Protein AF-A0A5Q6RZE6-F1 (afdb_monomer)

Nearest PDB structures (foldseek):
  6epo-assembly1_S  TM=2.956E-01  e=2.375E+00  Homo sapiens
  4urx-assembly1_S  TM=3.084E-01  e=4.090E+00  Homo sapiens
  8x61-assembly1_D  TM=1.996E-01  e=9.473E+00  Escherichia coli K-12

Sequence (146 aa):
MGVWAMGVFGNDDAADLAFEVDDAETAREVRSVLAQAIDTVLNDPTKADRGDVLVAVAAAALVALSLGTDLELAEMDVYGPQDWEPALLDADPHLVSSAREVVRLVCLPHAQQRWKRKKALWRSAAEHAEYL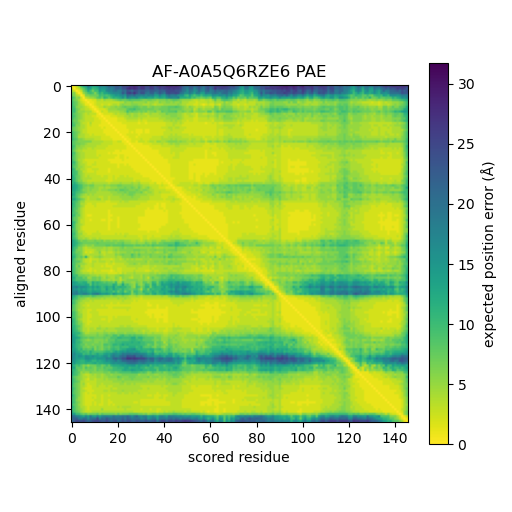REVSAVRDALAEPQ

Secondary structure (DSSP, 8-state):
-----SSTTSSHHHHHHHHHHHT--SHHHHHHHHHHHHHHHHH-TTT--HHHHHHHHHHHHHHHHHTT-----TTHHHHS-TT--GGGGTT-HHHHHHHHHHHHHHTSHHHHHHHHTT---SSSHHHHHHHHHHHHHHHHHTSPP-

Mean predicted aligned error: 5.67 Å

Organism: NCBI:txid2585211

Structure (mmCIF, N/CA/C/O backbone):
data_AF-A0A5Q6RZE6-F1
#
_entry.id   AF-A0A5Q6RZE6-F1
#
loop_
_atom_site.group_PDB
_atom_site.id
_atom_site.type_symbol
_atom_site.label_atom_id
_atom_site.label_alt_id
_atom_site.label_comp_id
_atom_site.label_asym_id
_atom_site.label_entity_id
_atom_site.label_seq_id
_atom_site.pdbx_PDB_ins_code
_atom_site.Cartn_x
_atom_site.Cartn_y
_atom_site.Cartn_z
_atom_site.occupancy
_atom_site.B_iso_or_equiv
_atom_site.auth_seq_id
_atom_site.auth_comp_id
_atom_site.auth_asym_id
_atom_site.auth_atom_id
_atom_site.pdbx_PDB_model_num
ATOM 1 N N . MET A 1 1 ? 16.991 -19.996 -4.401 1.00 41.94 1 MET A N 1
ATOM 2 C CA . MET A 1 1 ? 16.254 -18.731 -4.214 1.00 41.94 1 MET A CA 1
ATOM 3 C C . MET A 1 1 ? 15.149 -18.718 -5.251 1.00 41.94 1 MET A C 1
ATOM 5 O O . MET A 1 1 ? 15.465 -18.788 -6.434 1.00 41.94 1 MET A O 1
ATOM 9 N N . GLY A 1 2 ? 13.905 -18.875 -4.789 1.00 42.56 2 GLY A N 1
ATOM 10 C CA . GLY A 1 2 ? 12.734 -19.188 -5.612 1.00 42.56 2 GLY A CA 1
ATOM 11 C C . GLY A 1 2 ? 12.381 -18.080 -6.597 1.00 42.56 2 GLY A C 1
ATOM 12 O O . GLY A 1 2 ? 12.867 -16.960 -6.493 1.00 42.56 2 GLY A O 1
ATOM 13 N N . VAL A 1 3 ? 11.581 -18.428 -7.599 1.00 45.84 3 VAL A N 1
ATOM 14 C CA . VAL A 1 3 ? 10.999 -17.475 -8.545 1.00 45.84 3 VAL A CA 1
ATOM 15 C C . VAL A 1 3 ? 9.949 -16.693 -7.774 1.00 45.84 3 VAL A C 1
ATOM 17 O O . VAL A 1 3 ? 8.979 -17.287 -7.322 1.00 45.84 3 VAL A O 1
ATOM 20 N N . TRP A 1 4 ? 10.202 -15.412 -7.550 1.00 58.84 4 TRP A N 1
ATOM 21 C CA . TRP A 1 4 ? 9.237 -14.548 -6.893 1.00 58.84 4 TRP A CA 1
ATOM 22 C C . TRP A 1 4 ? 8.299 -13.966 -7.925 1.00 58.84 4 TRP A C 1
ATOM 24 O O . TRP A 1 4 ? 8.638 -13.879 -9.111 1.00 58.84 4 TRP A O 1
ATOM 34 N N . ALA A 1 5 ? 7.107 -13.676 -7.452 1.00 61.03 5 ALA A N 1
ATOM 35 C CA . ALA A 1 5 ? 5.973 -13.347 -8.270 1.00 61.03 5 ALA A CA 1
ATOM 36 C C . ALA A 1 5 ? 5.922 -11.810 -8.479 1.00 61.03 5 ALA A C 1
ATOM 38 O O . ALA A 1 5 ? 6.814 -11.094 -8.022 1.00 61.03 5 ALA A O 1
ATOM 39 N N . MET A 1 6 ? 5.043 -11.296 -9.335 1.00 73.88 6 MET A N 1
ATOM 40 C CA . MET A 1 6 ? 5.248 -9.985 -9.984 1.00 73.88 6 MET A CA 1
ATOM 41 C C . MET A 1 6 ? 4.314 -8.876 -9.495 1.00 73.88 6 MET A C 1
ATOM 43 O O . MET A 1 6 ? 4.447 -7.729 -9.943 1.00 73.88 6 MET A O 1
ATOM 47 N N . GLY A 1 7 ? 3.392 -9.219 -8.603 1.00 76.38 7 GLY A N 1
ATOM 48 C CA . GLY A 1 7 ? 2.415 -8.324 -8.015 1.00 76.38 7 GLY A CA 1
ATOM 49 C C . GLY A 1 7 ? 2.974 -7.480 -6.877 1.00 76.38 7 GLY A C 1
ATOM 50 O O . GLY A 1 7 ? 4.143 -7.570 -6.485 1.00 76.38 7 GLY A O 1
ATOM 51 N N . VAL A 1 8 ? 2.108 -6.637 -6.329 1.00 82.81 8 VAL A N 1
ATOM 52 C CA . VAL A 1 8 ? 2.389 -5.754 -5.191 1.00 82.81 8 VAL A CA 1
ATOM 53 C C . VAL A 1 8 ? 2.956 -6.530 -3.992 1.00 82.81 8 VAL A C 1
ATOM 55 O O . VAL A 1 8 ? 3.865 -6.026 -3.334 1.00 82.81 8 VAL A O 1
ATOM 58 N N . PHE A 1 9 ? 2.500 -7.769 -3.775 1.00 84.25 9 PHE A N 1
ATOM 59 C CA . PHE A 1 9 ? 2.971 -8.670 -2.713 1.00 84.25 9 PHE A CA 1
ATOM 60 C C . PHE A 1 9 ? 3.994 -9.711 -3.178 1.00 84.25 9 PHE A C 1
ATOM 62 O O . PHE A 1 9 ? 4.569 -10.424 -2.364 1.00 84.25 9 PHE A O 1
ATOM 69 N N . GLY A 1 10 ? 4.298 -9.777 -4.472 1.00 79.19 10 GLY A N 1
ATOM 70 C CA . GLY A 1 10 ? 5.212 -10.764 -5.047 1.00 79.19 10 GLY A CA 1
ATOM 71 C C . GLY A 1 10 ? 6.692 -10.584 -4.700 1.00 79.19 10 GLY A C 1
ATOM 72 O O . GLY A 1 10 ? 7.542 -11.199 -5.337 1.00 79.19 10 GLY A O 1
ATOM 73 N N . ASN A 1 11 ? 7.050 -9.731 -3.736 1.00 78.81 11 ASN A N 1
ATOM 74 C CA . ASN A 1 11 ? 8.437 -9.389 -3.419 1.00 78.81 11 ASN A CA 1
ATOM 75 C C . ASN A 1 11 ? 8.745 -9.490 -1.915 1.00 78.81 11 ASN A C 1
ATOM 77 O O . ASN A 1 11 ? 7.879 -9.163 -1.117 1.00 78.81 11 ASN A O 1
ATOM 81 N N . ASP A 1 12 ? 9.972 -9.891 -1.539 1.00 78.69 12 ASP A N 1
ATOM 82 C CA . ASP A 1 12 ? 10.380 -10.048 -0.122 1.00 78.69 12 ASP A CA 1
ATOM 83 C C . ASP A 1 12 ? 10.116 -8.792 0.701 1.00 78.69 12 ASP A C 1
ATOM 85 O O . ASP A 1 12 ? 9.633 -8.907 1.817 1.00 78.69 12 ASP A O 1
ATOM 89 N N . ASP A 1 13 ? 10.392 -7.605 0.148 1.00 82.94 13 ASP A N 1
ATOM 90 C CA . ASP A 1 13 ? 10.200 -6.357 0.885 1.00 82.94 13 ASP A CA 1
ATOM 91 C C . ASP A 1 13 ? 8.702 -6.210 1.284 1.00 82.94 13 ASP A C 1
ATOM 93 O O . ASP A 1 13 ? 8.381 -5.860 2.416 1.00 82.94 13 ASP A O 1
ATOM 97 N N . ALA A 1 14 ? 7.761 -6.565 0.398 1.00 82.50 14 ALA A N 1
ATOM 98 C CA . ALA A 1 14 ? 6.325 -6.592 0.701 1.00 82.50 14 ALA A CA 1
ATOM 99 C C . ALA A 1 14 ? 5.883 -7.793 1.562 1.00 82.50 14 ALA A C 1
ATOM 101 O O . ALA A 1 14 ? 4.896 -7.676 2.288 1.00 82.50 14 ALA A O 1
ATOM 102 N N . ALA A 1 15 ? 6.591 -8.923 1.506 1.00 83.00 15 ALA A N 1
ATOM 103 C CA . ALA A 1 15 ? 6.331 -10.060 2.385 1.00 83.00 15 ALA A CA 1
ATOM 104 C C . ALA A 1 15 ? 6.708 -9.738 3.840 1.00 83.00 15 ALA A C 1
ATOM 106 O O . ALA A 1 15 ? 5.968 -10.102 4.749 1.00 83.00 15 ALA A O 1
ATOM 107 N N . ASP A 1 16 ? 7.797 -8.996 4.068 1.00 86.94 16 ASP A N 1
ATOM 108 C CA . ASP A 1 16 ? 8.167 -8.504 5.402 1.00 86.94 16 ASP A CA 1
ATOM 109 C C . ASP A 1 16 ? 7.046 -7.630 5.993 1.00 86.94 16 ASP A C 1
ATOM 111 O O . ASP A 1 16 ? 6.663 -7.806 7.148 1.00 86.94 16 ASP A O 1
ATOM 115 N N . LEU A 1 17 ? 6.435 -6.763 5.174 1.00 90.69 17 LEU A N 1
ATOM 116 C CA . LEU A 1 17 ? 5.256 -5.993 5.581 1.00 90.69 17 LEU A CA 1
ATOM 117 C C . LEU A 1 17 ? 4.068 -6.900 5.937 1.00 90.69 17 LEU A C 1
ATOM 119 O O . LEU A 1 17 ? 3.376 -6.631 6.915 1.00 90.69 17 LEU A O 1
ATOM 123 N N . ALA A 1 18 ? 3.807 -7.946 5.148 1.00 89.62 18 ALA A N 1
ATOM 124 C CA . ALA A 1 18 ? 2.725 -8.890 5.427 1.00 89.62 18 ALA A CA 1
ATOM 125 C C . ALA A 1 18 ? 2.906 -9.567 6.793 1.00 89.62 18 ALA A C 1
ATOM 127 O O . ALA A 1 18 ? 1.956 -9.611 7.571 1.00 89.62 18 ALA A O 1
ATOM 128 N N . PHE A 1 19 ? 4.130 -9.994 7.121 1.00 89.69 19 PHE A N 1
ATOM 129 C CA . PHE A 1 19 ? 4.449 -10.540 8.442 1.00 89.69 19 PHE A CA 1
ATOM 130 C C . PHE A 1 19 ? 4.246 -9.517 9.564 1.00 89.69 19 PHE A C 1
ATOM 132 O O . PHE A 1 19 ? 3.657 -9.856 10.583 1.00 89.69 19 PHE A O 1
ATOM 139 N N . GLU A 1 20 ? 4.677 -8.263 9.388 1.00 92.69 20 GLU A N 1
ATOM 140 C CA . GLU A 1 20 ? 4.454 -7.212 10.396 1.00 92.69 20 GLU A CA 1
ATOM 141 C C . GLU A 1 20 ? 2.965 -6.905 10.618 1.00 92.69 20 GLU A C 1
ATOM 143 O O . GLU A 1 20 ? 2.561 -6.560 11.730 1.00 92.69 20 GLU A O 1
ATOM 148 N N . VAL A 1 21 ? 2.146 -7.016 9.568 1.00 91.00 21 VAL A N 1
ATOM 149 C CA . VAL A 1 21 ? 0.690 -6.845 9.655 1.00 91.00 21 VAL A CA 1
ATOM 150 C C . VAL A 1 21 ? 0.032 -8.033 10.357 1.00 91.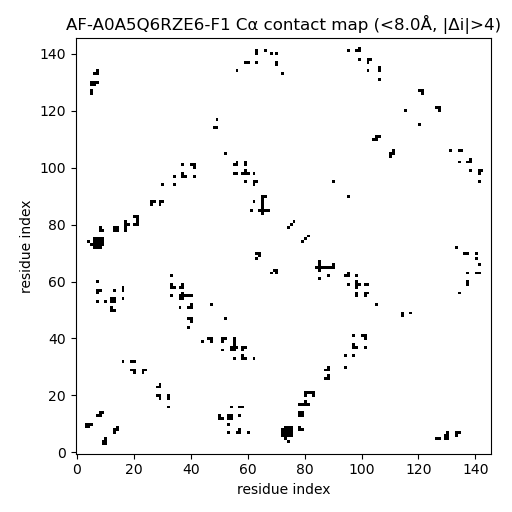00 21 VAL A C 1
ATOM 152 O O . VAL A 1 21 ? -0.833 -7.802 11.197 1.00 91.00 21 VAL A O 1
ATOM 155 N N . ASP A 1 22 ? 0.442 -9.266 10.057 1.00 91.31 22 ASP A N 1
ATOM 156 C CA . ASP A 1 22 ? -0.088 -10.473 10.709 1.00 91.31 22 ASP A CA 1
ATOM 157 C C . ASP A 1 22 ? 0.337 -10.570 12.192 1.00 91.31 22 ASP A C 1
ATOM 159 O O . ASP A 1 22 ? -0.440 -11.022 13.032 1.00 91.31 22 ASP A O 1
ATOM 163 N N . ASP A 1 23 ? 1.539 -10.098 12.543 1.00 92.00 23 ASP A N 1
ATOM 164 C CA . ASP A 1 23 ? 2.031 -10.049 13.931 1.00 92.00 23 ASP A CA 1
ATOM 165 C C . ASP A 1 23 ? 1.358 -8.940 14.770 1.00 92.00 23 ASP A C 1
ATOM 167 O O . ASP A 1 23 ? 1.479 -8.920 16.001 1.00 92.00 23 ASP A O 1
ATOM 171 N N . ALA A 1 24 ? 0.661 -7.991 14.137 1.00 90.25 24 ALA A N 1
ATOM 172 C CA . ALA A 1 24 ? -0.013 -6.904 14.835 1.00 90.25 24 ALA A CA 1
ATOM 173 C C . ALA A 1 24 ? -1.311 -7.388 15.504 1.00 90.25 24 ALA A C 1
ATOM 175 O O . ALA A 1 24 ? -2.290 -7.741 14.854 1.00 90.25 24 ALA A O 1
ATOM 176 N N . GLU A 1 25 ? -1.370 -7.312 16.834 1.00 87.50 25 GLU A N 1
ATOM 177 C CA . GLU A 1 25 ? -2.511 -7.820 17.610 1.00 87.50 25 GLU A CA 1
ATOM 178 C C . GLU A 1 25 ? -3.725 -6.877 17.590 1.00 87.50 25 GLU A C 1
ATOM 180 O O . GLU A 1 25 ? -4.837 -7.250 17.979 1.00 87.50 25 GLU A O 1
ATOM 185 N N . THR A 1 26 ? -3.526 -5.617 17.190 1.00 88.69 26 THR A N 1
ATOM 186 C CA . THR A 1 26 ? -4.569 -4.590 17.223 1.00 88.69 26 THR A CA 1
ATOM 187 C C . THR A 1 26 ? -4.656 -3.777 15.935 1.00 88.69 26 THR A C 1
ATOM 189 O O . THR A 1 26 ? -3.658 -3.404 15.325 1.00 88.69 26 THR A O 1
ATOM 192 N N . ALA A 1 27 ? -5.871 -3.328 15.604 1.00 87.38 27 ALA A N 1
ATOM 193 C CA . ALA A 1 27 ? -6.136 -2.362 14.531 1.00 87.38 27 ALA A CA 1
ATOM 194 C C . ALA A 1 27 ? -5.249 -1.098 14.584 1.00 87.38 27 ALA A C 1
ATOM 196 O O . ALA A 1 27 ? -4.956 -0.463 13.572 1.00 87.38 27 ALA A O 1
ATOM 197 N N . ARG A 1 28 ? -4.844 -0.675 15.787 1.00 89.25 28 ARG A N 1
ATOM 198 C CA . ARG A 1 28 ? -3.945 0.471 15.975 1.00 89.25 28 ARG A CA 1
ATOM 199 C C . ARG A 1 28 ? -2.511 0.144 15.552 1.00 89.25 28 ARG A C 1
ATOM 201 O O . ARG A 1 28 ? -1.861 1.009 14.977 1.00 89.25 28 ARG A O 1
ATOM 208 N N . GLU A 1 29 ? -2.029 -1.058 15.845 1.00 91.69 29 GLU A N 1
ATOM 209 C CA . GLU A 1 29 ? -0.696 -1.513 15.438 1.00 91.69 29 GLU A CA 1
ATOM 210 C C . GLU A 1 29 ? -0.631 -1.719 13.931 1.00 91.69 29 GLU A C 1
ATOM 212 O O . GLU A 1 29 ? 0.266 -1.156 13.310 1.00 91.69 29 GLU A O 1
ATOM 217 N N . VAL A 1 30 ? -1.648 -2.352 13.332 1.00 91.69 30 VAL A N 1
ATOM 218 C CA . VAL A 1 30 ? -1.776 -2.449 11.869 1.00 91.69 30 VAL A CA 1
ATOM 219 C C . VAL A 1 30 ? -1.704 -1.056 11.235 1.00 91.69 30 VAL A C 1
ATOM 221 O O . VAL A 1 30 ? -0.872 -0.806 10.368 1.00 91.69 30 VAL A O 1
ATOM 224 N N . ARG A 1 31 ? -2.507 -0.092 11.717 1.00 91.56 31 ARG A N 1
ATOM 225 C CA . ARG A 1 31 ? -2.445 1.303 11.237 1.00 91.56 31 ARG A CA 1
ATOM 226 C C . ARG A 1 31 ? -1.052 1.912 11.361 1.00 91.56 31 ARG A C 1
ATOM 228 O O . ARG A 1 31 ? -0.631 2.629 10.460 1.00 91.56 31 ARG A O 1
ATOM 235 N N . SER A 1 32 ? -0.350 1.645 12.460 1.00 93.19 32 SER A N 1
ATOM 236 C CA . SER A 1 32 ? 1.000 2.165 12.684 1.00 93.19 32 SER A CA 1
ATOM 237 C C . SER A 1 32 ? 2.005 1.595 11.683 1.00 93.19 32 SER A C 1
ATOM 239 O O . SER A 1 32 ? 2.805 2.359 11.148 1.00 93.19 32 SER A O 1
ATOM 241 N N . VAL A 1 33 ? 1.944 0.289 11.413 1.00 94.62 33 VAL A N 1
ATOM 242 C CA . VAL A 1 33 ? 2.801 -0.400 10.433 1.00 94.62 33 VAL A CA 1
ATOM 243 C C . VAL A 1 33 ? 2.577 0.186 9.037 1.00 94.62 33 VAL A C 1
ATOM 245 O O . VAL A 1 33 ? 3.519 0.646 8.389 1.00 94.62 33 VAL A O 1
ATOM 248 N N . LEU A 1 34 ? 1.315 0.287 8.606 1.00 95.06 34 LEU A N 1
ATOM 249 C CA . LEU A 1 34 ? 0.971 0.846 7.295 1.00 95.06 34 LEU A CA 1
ATOM 250 C C . LEU A 1 34 ? 1.375 2.320 7.164 1.00 95.06 34 LEU A C 1
ATOM 252 O O . LEU A 1 34 ? 1.927 2.725 6.139 1.00 95.06 34 LEU A O 1
ATOM 256 N N . ALA A 1 35 ? 1.129 3.129 8.199 1.00 94.88 35 ALA A N 1
ATOM 257 C CA . ALA A 1 35 ? 1.519 4.535 8.208 1.00 94.88 35 ALA A CA 1
ATOM 258 C C . ALA A 1 35 ? 3.041 4.690 8.109 1.00 94.88 35 ALA A C 1
ATOM 260 O O . ALA A 1 35 ? 3.517 5.473 7.294 1.00 94.88 35 ALA A O 1
ATOM 261 N N . GLN A 1 36 ? 3.809 3.909 8.873 1.00 95.19 36 GLN A N 1
ATOM 262 C CA . GLN A 1 36 ? 5.270 3.955 8.856 1.00 95.19 36 GLN A CA 1
ATOM 263 C C . GLN A 1 36 ? 5.847 3.572 7.487 1.00 95.19 36 GLN A C 1
ATOM 265 O O . GLN A 1 36 ? 6.751 4.252 6.989 1.00 95.19 36 GLN A O 1
ATOM 270 N N . ALA A 1 37 ? 5.309 2.524 6.860 1.00 94.81 37 ALA A N 1
ATOM 271 C CA . ALA A 1 37 ? 5.670 2.109 5.507 1.00 94.81 37 ALA A CA 1
ATOM 272 C C . ALA A 1 37 ? 5.481 3.251 4.493 1.00 94.81 37 ALA A C 1
ATOM 274 O O . ALA A 1 37 ? 6.396 3.596 3.743 1.00 94.81 37 ALA A O 1
ATOM 275 N N . ILE A 1 38 ? 4.309 3.889 4.514 1.00 95.94 38 ILE A N 1
ATOM 276 C CA . ILE A 1 38 ? 3.970 4.994 3.612 1.00 95.94 38 ILE A CA 1
ATOM 277 C C . ILE A 1 38 ? 4.837 6.233 3.897 1.00 95.94 38 ILE A C 1
ATOM 279 O O . ILE A 1 38 ? 5.427 6.821 2.983 1.00 95.94 38 ILE A O 1
ATOM 283 N N . ASP A 1 39 ? 4.963 6.611 5.167 1.00 95.12 39 ASP A N 1
ATOM 284 C CA . ASP A 1 39 ? 5.690 7.800 5.610 1.00 95.12 39 ASP A CA 1
ATOM 285 C C . ASP A 1 39 ? 7.192 7.711 5.331 1.00 95.12 39 ASP A C 1
ATOM 287 O O . ASP A 1 39 ? 7.832 8.736 5.084 1.00 95.12 39 ASP A O 1
ATOM 291 N N . THR A 1 40 ? 7.765 6.506 5.313 1.00 92.88 40 THR A N 1
ATOM 292 C CA . THR A 1 40 ? 9.173 6.292 4.943 1.00 92.88 40 THR A CA 1
ATOM 293 C C . THR A 1 40 ? 9.474 6.855 3.552 1.00 92.88 40 THR A C 1
ATOM 295 O O . THR A 1 40 ? 10.496 7.517 3.351 1.00 92.88 40 THR A O 1
ATOM 298 N N . VAL A 1 41 ? 8.549 6.688 2.602 1.00 92.25 41 VAL A N 1
A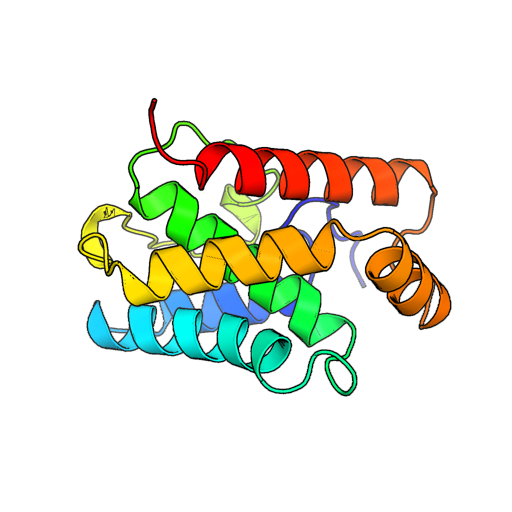TOM 299 C CA . VAL A 1 41 ? 8.696 7.232 1.247 1.00 92.25 41 VAL A CA 1
ATOM 300 C C . VAL A 1 41 ? 8.302 8.704 1.183 1.00 92.25 41 VAL A C 1
ATOM 302 O O . VAL A 1 41 ? 8.981 9.479 0.510 1.00 92.25 41 VAL A O 1
ATOM 305 N N . LEU A 1 42 ? 7.229 9.112 1.866 1.00 93.94 42 LEU A N 1
ATOM 306 C CA . LEU A 1 42 ? 6.724 10.487 1.787 1.00 93.94 42 LEU A CA 1
ATOM 307 C C . LEU A 1 42 ? 7.634 11.515 2.473 1.00 93.94 42 LEU A C 1
ATOM 309 O O . LEU A 1 42 ? 7.771 12.631 1.969 1.00 93.94 42 LEU A O 1
ATOM 313 N N . ASN A 1 43 ? 8.279 11.154 3.585 1.00 92.50 43 ASN A N 1
ATOM 314 C CA . ASN A 1 43 ? 9.123 12.075 4.349 1.00 92.50 43 ASN A CA 1
ATOM 315 C C . ASN A 1 43 ? 10.428 12.427 3.627 1.00 92.50 43 ASN A C 1
ATOM 317 O O . ASN A 1 43 ? 10.892 13.567 3.699 1.00 92.50 43 ASN A O 1
ATOM 321 N N . ASP A 1 44 ? 11.034 11.469 2.924 1.00 87.25 44 ASP A N 1
ATOM 322 C CA . ASP A 1 44 ? 12.217 11.728 2.103 1.00 87.25 44 ASP A CA 1
ATOM 323 C C . ASP A 1 44 ? 12.228 10.856 0.837 1.00 87.25 44 ASP A C 1
ATOM 325 O O . ASP A 1 44 ? 12.996 9.890 0.739 1.00 87.25 44 ASP A O 1
ATOM 329 N N . PRO A 1 45 ? 11.459 11.240 -0.203 1.00 83.19 45 PRO A N 1
ATOM 330 C CA . PRO A 1 45 ? 11.378 10.483 -1.455 1.00 83.19 45 PRO A CA 1
ATOM 331 C C . PRO A 1 45 ? 12.729 10.346 -2.169 1.00 83.19 45 PRO A C 1
ATOM 333 O O . PRO A 1 45 ? 12.904 9.535 -3.082 1.00 83.19 45 PRO A O 1
ATOM 336 N N . THR A 1 46 ? 13.705 11.184 -1.802 1.00 81.12 46 THR A N 1
ATOM 337 C CA . THR A 1 46 ? 15.050 11.128 -2.367 1.00 81.12 46 THR A CA 1
ATOM 338 C C . THR A 1 46 ? 15.932 10.105 -1.657 1.00 81.12 46 THR A C 1
ATOM 340 O O . THR A 1 46 ? 16.822 9.529 -2.290 1.00 81.12 46 THR A O 1
ATOM 343 N N . LYS A 1 47 ? 15.698 9.831 -0.378 1.00 82.19 47 LYS A N 1
ATOM 344 C CA . LYS A 1 47 ? 16.428 8.787 0.341 1.00 82.19 47 LYS A CA 1
ATOM 345 C C . LYS A 1 47 ? 15.763 7.429 0.250 1.00 82.19 47 LYS A C 1
ATOM 347 O O . LYS A 1 47 ? 16.518 6.460 0.242 1.00 82.19 47 LYS A O 1
ATOM 352 N N . ALA A 1 48 ? 14.441 7.395 0.062 1.00 83.94 48 ALA A N 1
ATOM 353 C CA . ALA A 1 48 ? 13.686 6.176 -0.180 1.00 83.94 48 ALA A CA 1
ATOM 354 C C . ALA A 1 48 ? 14.412 5.295 -1.199 1.00 83.94 48 ALA A C 1
ATOM 356 O O . ALA A 1 48 ? 14.757 5.707 -2.329 1.00 83.94 48 ALA A O 1
ATOM 357 N N . ASP A 1 49 ? 14.738 4.098 -0.742 1.00 81.75 49 ASP A N 1
ATOM 358 C CA . ASP A 1 49 ? 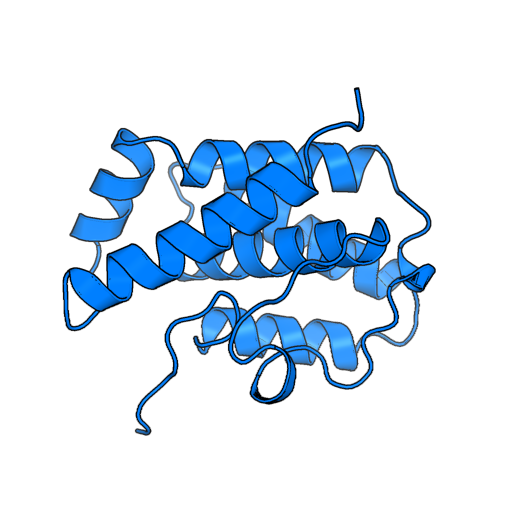15.316 3.094 -1.584 1.00 81.75 49 ASP A CA 1
ATOM 359 C C . ASP A 1 49 ? 14.216 2.318 -2.302 1.00 81.75 49 ASP A C 1
ATOM 361 O O . ASP A 1 49 ? 13.140 2.822 -2.612 1.00 81.75 49 ASP A O 1
ATOM 365 N N . ARG A 1 50 ? 14.588 1.146 -2.766 1.00 78.88 50 ARG A N 1
ATOM 366 C CA . ARG A 1 50 ? 13.743 0.317 -3.587 1.00 78.88 50 ARG A CA 1
ATOM 367 C C . ARG A 1 50 ? 12.738 -0.462 -2.742 1.00 78.88 50 ARG A C 1
ATOM 369 O O . ARG A 1 50 ? 11.591 -0.540 -3.159 1.00 78.88 50 ARG A O 1
ATOM 376 N N . GLY A 1 51 ? 13.185 -1.039 -1.627 1.00 84.69 51 GLY A N 1
ATOM 377 C CA . GLY A 1 51 ? 12.337 -1.820 -0.733 1.00 84.69 51 GLY A CA 1
ATOM 378 C C . GLY A 1 51 ? 11.294 -0.919 -0.094 1.00 84.69 51 GLY A C 1
ATOM 379 O O . GLY A 1 51 ? 10.111 -1.217 -0.194 1.00 84.69 51 GLY A O 1
ATOM 380 N N . ASP A 1 52 ? 11.713 0.267 0.364 1.00 88.44 52 ASP A N 1
ATOM 381 C CA . ASP A 1 52 ? 10.814 1.286 0.925 1.00 88.44 52 ASP A CA 1
ATOM 382 C C . ASP A 1 52 ? 9.617 1.580 0.005 1.00 88.44 52 ASP A C 1
ATOM 384 O O . ASP A 1 52 ? 8.482 1.712 0.449 1.00 88.44 52 ASP A O 1
ATOM 388 N N . VAL A 1 53 ? 9.861 1.667 -1.307 1.00 87.56 53 VAL A N 1
ATOM 389 C CA . VAL A 1 53 ? 8.818 1.959 -2.299 1.00 87.56 53 VAL A CA 1
ATOM 390 C C . VAL A 1 53 ? 7.871 0.782 -2.504 1.00 87.56 53 VAL A C 1
ATOM 392 O O . VAL A 1 53 ? 6.670 1.002 -2.636 1.00 87.56 53 VAL A O 1
ATOM 395 N N . LEU A 1 54 ? 8.390 -0.447 -2.552 1.00 88.50 54 LEU A N 1
ATOM 396 C CA . LEU A 1 54 ? 7.563 -1.648 -2.697 1.00 88.50 54 LEU A CA 1
ATOM 397 C C . LEU A 1 54 ? 6.679 -1.836 -1.458 1.00 88.50 54 LEU A C 1
ATOM 399 O O . LEU A 1 54 ? 5.468 -1.992 -1.591 1.00 88.50 54 LEU A O 1
ATOM 403 N N . VAL A 1 55 ? 7.275 -1.693 -0.273 1.00 92.44 55 VAL A N 1
ATOM 404 C CA . VAL A 1 55 ? 6.602 -1.724 1.031 1.00 92.44 55 VAL A CA 1
ATOM 405 C C . VAL A 1 55 ? 5.514 -0.655 1.107 1.00 92.44 55 VAL A C 1
ATOM 407 O O . VAL A 1 55 ? 4.372 -0.951 1.444 1.00 92.44 55 VAL A O 1
ATOM 410 N N . ALA A 1 56 ? 5.813 0.588 0.723 1.00 93.81 56 ALA A N 1
ATOM 411 C CA . ALA A 1 56 ? 4.830 1.665 0.760 1.00 93.81 56 ALA A CA 1
ATOM 412 C C . ALA A 1 56 ? 3.658 1.455 -0.213 1.00 93.81 56 ALA A C 1
ATOM 414 O O . ALA A 1 56 ? 2.527 1.832 0.095 1.00 93.81 56 ALA A O 1
ATOM 415 N N . VAL A 1 57 ? 3.903 0.855 -1.384 1.00 93.44 57 VAL A N 1
ATOM 416 C CA . VAL A 1 57 ? 2.838 0.505 -2.337 1.00 93.44 57 VAL A CA 1
ATOM 417 C C . VAL A 1 57 ? 1.983 -0.642 -1.806 1.00 93.44 57 VAL A C 1
ATOM 419 O O . VAL A 1 57 ? 0.761 -0.553 -1.899 1.00 93.44 57 VAL A O 1
ATOM 422 N N . ALA A 1 58 ? 2.591 -1.672 -1.214 1.00 93.81 58 ALA A N 1
ATOM 423 C CA . ALA A 1 58 ? 1.862 -2.756 -0.561 1.00 93.81 58 ALA A CA 1
ATOM 424 C C . ALA A 1 58 ? 1.002 -2.242 0.599 1.00 93.81 58 ALA A C 1
ATOM 426 O O . ALA A 1 58 ? -0.188 -2.548 0.670 1.00 93.81 58 ALA A O 1
ATOM 427 N N . ALA A 1 59 ? 1.545 -1.346 1.425 1.00 94.88 59 ALA A N 1
ATOM 428 C CA . ALA A 1 59 ? 0.787 -0.692 2.483 1.00 94.88 59 ALA A CA 1
ATOM 429 C C . ALA A 1 59 ? -0.391 0.127 1.928 1.00 94.88 59 ALA A C 1
ATOM 431 O O . ALA A 1 59 ? -1.513 0.015 2.419 1.00 94.88 59 ALA A O 1
ATOM 432 N N . ALA A 1 60 ? -0.175 0.908 0.865 1.00 94.88 60 ALA A N 1
ATOM 433 C CA . ALA A 1 60 ? -1.246 1.660 0.213 1.00 94.88 60 ALA A CA 1
ATOM 434 C C . ALA A 1 60 ? -2.322 0.752 -0.412 1.00 94.88 60 ALA A C 1
ATOM 436 O O . ALA A 1 60 ? -3.497 1.119 -0.436 1.00 94.88 60 ALA A O 1
ATOM 437 N N . ALA A 1 61 ? -1.942 -0.434 -0.886 1.00 93.62 61 ALA A N 1
ATOM 438 C CA . ALA A 1 61 ? -2.864 -1.425 -1.424 1.00 93.62 61 ALA A CA 1
ATOM 439 C C . ALA A 1 61 ? -3.766 -2.030 -0.335 1.00 93.62 61 ALA A C 1
ATOM 441 O O . ALA A 1 61 ? -4.975 -2.132 -0.537 1.00 93.62 61 ALA A O 1
ATOM 442 N N . LEU A 1 62 ? -3.217 -2.323 0.849 1.00 92.81 62 LEU A N 1
ATOM 443 C CA . LEU A 1 62 ? -4.007 -2.726 2.020 1.00 92.81 62 LEU A CA 1
ATOM 444 C C . LEU A 1 62 ? -4.985 -1.623 2.443 1.00 92.81 62 LEU A C 1
ATOM 446 O O . LEU A 1 62 ? -6.163 -1.889 2.673 1.00 92.81 62 LEU A O 1
ATOM 450 N N . VAL A 1 63 ? -4.541 -0.362 2.442 1.00 92.88 63 VAL A N 1
ATOM 451 C CA . VAL A 1 63 ? -5.430 0.783 2.695 1.00 92.88 63 VAL A CA 1
ATOM 452 C C . VAL A 1 63 ? -6.569 0.842 1.672 1.00 92.88 63 VAL A C 1
ATOM 454 O O . VAL A 1 63 ? -7.713 1.069 2.057 1.00 92.88 63 VAL A O 1
ATOM 457 N N . ALA A 1 64 ? -6.294 0.601 0.387 1.00 91.44 64 ALA A N 1
ATOM 458 C CA . ALA A 1 64 ? -7.320 0.567 -0.657 1.00 91.44 64 ALA A CA 1
ATOM 459 C C . ALA A 1 64 ? -8.347 -0.559 -0.435 1.00 91.44 64 ALA A C 1
ATOM 461 O O . ALA A 1 64 ? -9.552 -0.333 -0.568 1.00 91.44 64 ALA A O 1
ATOM 462 N N . LEU A 1 65 ? -7.888 -1.751 -0.041 1.00 89.50 65 LEU A N 1
ATOM 463 C CA . LEU A 1 65 ? -8.753 -2.884 0.302 1.00 89.50 65 LEU A CA 1
ATOM 464 C C . LEU A 1 65 ? -9.654 -2.569 1.505 1.00 89.50 65 LEU A C 1
ATOM 466 O O . LEU A 1 65 ? -10.843 -2.886 1.485 1.00 89.50 65 LEU A O 1
ATOM 470 N N . SER A 1 66 ? -9.137 -1.867 2.517 1.00 89.31 66 SER A N 1
ATOM 471 C CA . SER A 1 66 ? -9.923 -1.397 3.670 1.00 89.31 66 SER A CA 1
ATOM 472 C C . SER A 1 66 ? -11.037 -0.412 3.336 1.00 89.31 66 SER A C 1
ATOM 474 O O . SER A 1 66 ? -11.967 -0.258 4.125 1.00 89.31 66 SER A O 1
ATOM 476 N N . LEU A 1 67 ? -10.985 0.240 2.173 1.00 87.81 67 LEU A N 1
ATOM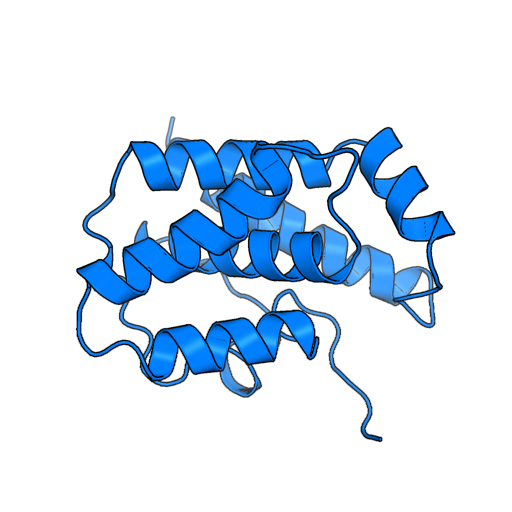 477 C CA . LEU A 1 67 ? -12.078 1.089 1.695 1.00 87.81 67 LEU A CA 1
ATOM 478 C C . LEU A 1 67 ? -13.240 0.284 1.088 1.00 87.81 67 LEU A C 1
ATOM 480 O O . LEU A 1 67 ? -14.222 0.882 0.654 1.00 87.81 67 LEU A O 1
ATOM 484 N N . GLY A 1 68 ? -13.150 -1.051 1.063 1.00 83.44 68 GLY A N 1
ATOM 485 C CA . GLY A 1 68 ? -14.168 -1.924 0.477 1.00 83.44 68 GLY A CA 1
ATOM 486 C C . GLY A 1 68 ? -14.149 -1.918 -1.051 1.00 83.44 68 GLY A C 1
ATOM 487 O O . GLY A 1 68 ? -15.194 -2.064 -1.678 1.00 83.44 68 GLY A O 1
ATOM 488 N N . THR A 1 69 ? -12.978 -1.689 -1.649 1.00 80.31 69 THR A N 1
ATOM 489 C CA . THR A 1 69 ? -12.803 -1.735 -3.104 1.00 80.31 69 THR A CA 1
ATOM 490 C C . THR A 1 69 ? -12.652 -3.180 -3.582 1.00 80.31 69 THR A C 1
ATOM 492 O O . THR A 1 69 ? -12.013 -3.987 -2.910 1.00 80.31 69 THR A O 1
ATOM 495 N N . ASP A 1 70 ? -13.191 -3.502 -4.763 1.00 80.06 70 ASP A N 1
ATOM 496 C CA . ASP A 1 70 ? -13.022 -4.811 -5.426 1.00 80.06 70 ASP A CA 1
ATOM 497 C C . ASP A 1 70 ? -11.622 -4.941 -6.068 1.00 80.06 70 ASP A C 1
ATOM 499 O O . ASP A 1 70 ? -11.466 -5.310 -7.234 1.00 80.06 70 ASP A O 1
ATOM 503 N N . LEU A 1 71 ? -10.582 -4.543 -5.336 1.00 86.44 71 LEU A N 1
ATOM 504 C CA . LEU A 1 71 ? -9.208 -4.550 -5.815 1.00 86.44 71 LEU A CA 1
ATOM 505 C C . LEU A 1 71 ? -8.644 -5.977 -5.763 1.00 86.44 71 LEU A C 1
ATOM 507 O O . LEU A 1 71 ? -8.352 -6.503 -4.694 1.00 86.44 71 LEU A O 1
ATOM 511 N N . GLU A 1 72 ? -8.446 -6.592 -6.925 1.00 85.19 72 GLU A N 1
ATOM 512 C CA . GLU A 1 72 ? -7.739 -7.870 -7.042 1.00 85.19 72 GLU A CA 1
ATOM 513 C C . GLU A 1 72 ? -6.240 -7.623 -7.260 1.00 85.19 72 GLU A C 1
ATOM 515 O O . GLU A 1 72 ? -5.842 -6.953 -8.216 1.00 85.19 72 GLU A O 1
ATOM 520 N N . LEU A 1 73 ? -5.407 -8.169 -6.372 1.00 84.56 73 LEU A N 1
ATOM 521 C CA . LEU A 1 73 ? -3.946 -8.067 -6.433 1.00 84.56 73 LEU A CA 1
ATOM 522 C C . LEU A 1 73 ? -3.355 -9.460 -6.588 1.00 84.56 73 LEU A C 1
ATOM 524 O O . LEU A 1 73 ? -3.722 -10.371 -5.839 1.00 84.56 73 LEU A O 1
ATOM 528 N N . ALA A 1 74 ? -2.439 -9.632 -7.541 1.00 82.50 74 ALA A N 1
ATOM 529 C CA . ALA A 1 74 ? -1.769 -10.906 -7.701 1.00 82.50 74 ALA A CA 1
ATOM 530 C C . ALA A 1 74 ? -0.973 -11.239 -6.440 1.00 82.50 74 ALA A C 1
ATOM 532 O O . ALA A 1 74 ? -0.328 -10.388 -5.827 1.00 82.50 74 ALA A O 1
ATOM 533 N N . GLU A 1 75 ? -1.024 -12.519 -6.083 1.00 83.12 75 GLU A N 1
ATOM 534 C CA . GLU A 1 75 ? -0.225 -13.121 -5.020 1.00 83.12 75 GLU A CA 1
ATOM 535 C C . GLU A 1 75 ? -0.499 -12.573 -3.613 1.00 83.12 75 GLU A C 1
ATOM 537 O O . GLU A 1 75 ? 0.206 -12.935 -2.675 1.00 83.12 75 GLU A O 1
ATOM 542 N N . MET A 1 76 ? -1.544 -11.759 -3.438 1.00 84.38 76 MET A N 1
ATOM 543 C CA . MET A 1 76 ? -2.042 -11.346 -2.124 1.00 84.38 76 MET A CA 1
ATOM 544 C C . MET A 1 76 ? -2.425 -12.560 -1.264 1.00 84.38 76 MET A C 1
ATOM 546 O O . MET A 1 76 ? -2.176 -12.574 -0.067 1.00 84.38 76 MET A O 1
ATOM 550 N N . ASP A 1 77 ? -2.980 -13.607 -1.873 1.00 83.75 77 ASP A N 1
ATOM 551 C CA . ASP A 1 77 ? -3.357 -14.855 -1.205 1.00 83.75 77 ASP A CA 1
ATOM 552 C C . ASP A 1 77 ? -2.153 -15.711 -0.776 1.00 83.75 77 ASP A C 1
ATOM 554 O O . ASP A 1 77 ? -2.256 -16.493 0.165 1.00 83.75 77 ASP A O 1
ATOM 558 N N . VAL A 1 78 ? -1.009 -15.568 -1.454 1.00 85.25 78 VAL A N 1
ATOM 559 C CA . VAL A 1 78 ? 0.201 -16.367 -1.193 1.00 85.25 78 VAL A CA 1
ATOM 560 C C . VAL A 1 78 ? 1.215 -15.623 -0.321 1.00 85.25 78 VAL A C 1
ATOM 562 O O . VAL A 1 78 ? 1.871 -16.247 0.511 1.00 85.25 78 VAL A O 1
ATOM 565 N N . TYR A 1 79 ? 1.377 -14.318 -0.538 1.00 85.56 79 TYR A N 1
ATOM 566 C CA . TYR A 1 79 ? 2.436 -13.493 0.054 1.00 85.56 79 TYR A CA 1
ATOM 567 C C . TYR A 1 79 ? 1.919 -12.238 0.770 1.00 85.56 79 TYR A C 1
ATOM 569 O O . TYR A 1 79 ? 2.716 -11.512 1.359 1.00 85.56 79 TYR A O 1
ATOM 577 N N . GLY A 1 80 ? 0.616 -11.956 0.709 1.00 87.19 80 GLY A N 1
ATOM 578 C CA . GLY A 1 80 ? -0.004 -10.906 1.513 1.00 87.19 80 GLY A CA 1
ATOM 579 C C . GLY A 1 80 ? -0.298 -11.362 2.948 1.00 87.19 80 GLY A C 1
ATOM 580 O O . GLY A 1 80 ? -0.129 -12.546 3.262 1.00 87.19 80 GLY A O 1
ATOM 581 N N . PRO A 1 81 ? -0.741 -10.434 3.818 1.00 88.62 81 PRO A N 1
ATOM 582 C CA . PRO A 1 81 ? -1.144 -10.776 5.176 1.00 88.62 81 PRO A CA 1
ATOM 583 C C . PRO A 1 81 ? -2.279 -11.805 5.160 1.00 88.62 81 PRO A C 1
ATOM 585 O O . PRO A 1 81 ? -3.270 -11.640 4.440 1.00 88.62 81 PRO A O 1
ATOM 588 N N . GLN A 1 82 ? -2.109 -12.881 5.921 1.00 88.25 82 GLN A N 1
ATOM 589 C CA . GLN A 1 82 ? -2.996 -14.044 5.914 1.00 88.25 82 GLN A CA 1
ATOM 590 C C . GLN A 1 82 ? -4.272 -13.804 6.722 1.00 88.25 82 GLN A C 1
ATOM 592 O O . GLN A 1 82 ? -5.333 -14.307 6.350 1.00 88.25 82 GLN A O 1
ATOM 597 N N . ASP A 1 83 ? -4.182 -12.990 7.773 1.00 83.25 83 ASP A N 1
ATOM 598 C CA . ASP A 1 83 ? -5.300 -12.657 8.660 1.00 83.25 83 ASP A CA 1
ATOM 599 C C . ASP A 1 83 ? -5.809 -11.222 8.408 1.00 83.25 83 ASP A C 1
ATOM 601 O O . ASP A 1 83 ? -6.310 -10.534 9.301 1.00 83.25 83 ASP A O 1
ATOM 605 N N . TRP A 1 84 ? -5.690 -10.746 7.161 1.00 83.25 84 TRP A N 1
ATOM 606 C CA . TRP A 1 84 ? -6.115 -9.401 6.782 1.00 83.25 84 TRP A CA 1
ATOM 607 C C . TRP A 1 84 ? -7.631 -9.203 6.910 1.00 83.25 84 TRP A C 1
ATOM 609 O O . TRP A 1 84 ? -8.424 -9.759 6.144 1.00 83.25 84 TRP A O 1
ATOM 619 N N . GLU A 1 85 ? -8.037 -8.301 7.804 1.00 81.75 85 GLU A N 1
ATOM 620 C CA . GLU A 1 85 ? -9.422 -7.852 7.931 1.00 81.75 85 GLU A CA 1
ATOM 621 C C . GLU A 1 85 ? -9.568 -6.375 7.507 1.00 81.75 85 GLU A C 1
ATOM 623 O O . GLU A 1 85 ? -9.188 -5.466 8.253 1.00 81.75 85 GLU A O 1
ATOM 628 N N . PRO A 1 86 ? -10.191 -6.087 6.344 1.00 72.00 86 PRO A N 1
ATOM 629 C CA . PRO A 1 86 ? -10.369 -4.727 5.823 1.00 72.00 86 PRO A CA 1
ATOM 630 C C . PRO A 1 86 ? -11.012 -3.745 6.816 1.00 72.00 86 PRO A C 1
ATOM 632 O O . PRO A 1 86 ? -10.675 -2.559 6.825 1.00 72.00 86 PRO A O 1
ATOM 635 N N . ALA A 1 87 ? -11.908 -4.237 7.677 1.00 68.88 87 ALA A N 1
ATOM 636 C CA . ALA A 1 87 ? -12.628 -3.442 8.670 1.00 68.88 87 ALA A CA 1
ATOM 637 C C . ALA A 1 87 ? -11.727 -2.867 9.781 1.00 68.88 87 ALA A C 1
ATOM 639 O O . ALA A 1 87 ? -12.141 -1.936 10.469 1.00 68.88 87 ALA A O 1
ATOM 640 N N . LEU A 1 88 ? -10.496 -3.365 9.950 1.00 65.50 88 LEU A N 1
ATOM 641 C CA . LEU A 1 88 ? -9.600 -2.938 11.030 1.00 65.50 88 LEU A CA 1
ATOM 642 C C . LEU A 1 88 ? -9.134 -1.480 10.903 1.00 65.50 88 LEU A C 1
ATOM 644 O O . LEU A 1 88 ? -8.777 -0.864 11.908 1.00 65.50 88 LEU A O 1
ATOM 648 N N . LEU A 1 89 ? -9.130 -0.893 9.703 1.00 71.88 89 LEU A N 1
ATOM 649 C CA . LEU A 1 89 ? -8.552 0.440 9.517 1.00 71.88 89 LEU A CA 1
ATOM 650 C C . LEU A 1 89 ? -9.494 1.610 9.828 1.00 71.88 89 LEU A C 1
ATOM 652 O O . LEU A 1 89 ? -8.973 2.717 9.963 1.00 71.88 89 LEU A O 1
ATOM 656 N N . ASP A 1 90 ? -10.810 1.401 9.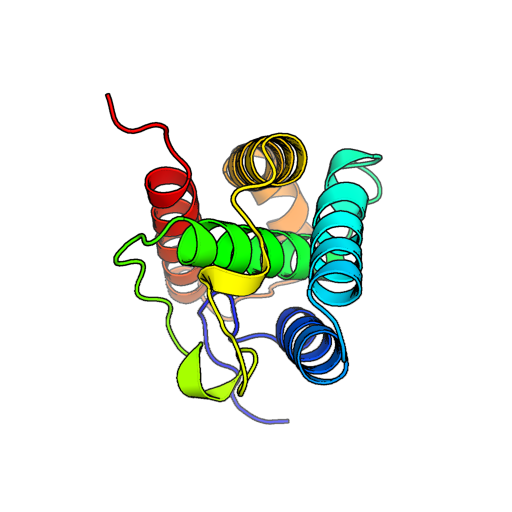999 1.00 69.25 90 ASP A N 1
ATOM 657 C CA . ASP A 1 90 ? -11.822 2.467 10.188 1.00 69.25 90 ASP A CA 1
ATOM 658 C C . ASP A 1 90 ? -11.491 3.734 9.371 1.00 69.25 90 ASP A C 1
ATOM 660 O O . ASP A 1 90 ? -11.171 4.764 9.950 1.00 69.25 90 ASP A O 1
ATOM 664 N N . ALA A 1 91 ? -11.475 3.637 8.035 1.00 66.06 91 ALA A N 1
ATOM 665 C CA . ALA A 1 91 ? -11.301 4.739 7.071 1.00 66.06 91 ALA A CA 1
ATOM 666 C C . ALA A 1 91 ? -10.539 5.989 7.582 1.00 66.06 91 ALA A C 1
ATOM 668 O O . ALA A 1 91 ? -11.047 7.106 7.459 1.00 66.06 91 ALA A O 1
ATOM 669 N N . ASP A 1 92 ? -9.343 5.815 8.164 1.00 84.75 92 ASP A N 1
ATOM 670 C CA . ASP A 1 92 ? -8.552 6.93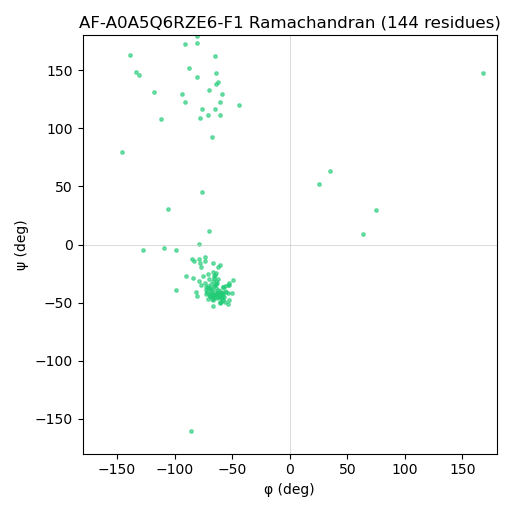3 8.687 1.00 84.75 92 ASP A CA 1
ATOM 671 C C . ASP A 1 92 ? -8.223 7.893 7.528 1.00 84.75 92 ASP A C 1
ATOM 673 O O . ASP A 1 92 ? -7.442 7.533 6.636 1.00 84.75 92 ASP A O 1
ATOM 677 N N . PRO A 1 93 ? -8.789 9.118 7.506 1.00 88.00 93 PRO A N 1
ATOM 678 C CA . PRO A 1 93 ? -8.640 10.013 6.365 1.00 88.00 93 PRO A CA 1
ATOM 679 C C . PRO A 1 93 ? -7.186 10.412 6.114 1.00 88.00 93 PRO A C 1
ATOM 681 O O . PRO A 1 93 ? -6.807 10.667 4.969 1.00 88.00 93 PRO A O 1
ATOM 684 N N . HIS A 1 94 ? -6.362 10.460 7.166 1.00 90.50 94 HIS A N 1
ATOM 685 C CA . HIS A 1 94 ? -4.946 10.778 7.029 1.00 90.50 94 HIS A CA 1
ATOM 686 C C . HIS A 1 94 ? -4.199 9.636 6.354 1.00 90.50 94 HIS A C 1
ATOM 688 O O . HIS A 1 94 ? -3.473 9.880 5.392 1.00 90.50 94 HIS A O 1
ATOM 694 N N . LEU A 1 95 ? -4.434 8.399 6.791 1.00 92.62 95 LEU A N 1
ATOM 695 C CA . LEU A 1 95 ? -3.804 7.223 6.196 1.00 92.62 95 LEU A CA 1
ATOM 696 C C . LEU A 1 95 ? -4.211 7.050 4.726 1.00 92.62 95 LEU A C 1
ATOM 698 O O . LEU A 1 95 ? -3.357 6.811 3.874 1.00 92.62 95 LEU A O 1
ATOM 702 N N . VAL A 1 96 ? -5.490 7.263 4.405 1.00 93.12 96 VAL A N 1
ATOM 703 C CA . VAL A 1 96 ? -5.996 7.242 3.022 1.00 93.12 96 VAL A CA 1
ATOM 704 C C . VAL A 1 96 ? -5.344 8.337 2.174 1.00 93.12 96 VAL A C 1
ATOM 706 O O . VAL A 1 96 ? -4.914 8.084 1.048 1.00 93.12 96 VAL A O 1
ATOM 709 N N . SER A 1 97 ? -5.227 9.555 2.709 1.00 94.00 97 SER A N 1
ATOM 710 C CA . SER A 1 97 ? -4.558 10.670 2.030 1.00 94.00 97 SER A CA 1
ATOM 711 C C . SER A 1 97 ? -3.078 10.371 1.759 1.00 94.00 97 SER A C 1
ATOM 713 O O . SER A 1 97 ? -2.593 10.616 0.653 1.00 94.00 97 SER A O 1
ATOM 715 N N . SER A 1 98 ? -2.364 9.803 2.732 1.00 95.31 98 SER A N 1
ATOM 716 C CA . SER A 1 98 ? -0.963 9.407 2.573 1.00 95.31 98 SER A CA 1
ATOM 717 C C . SER A 1 98 ? -0.806 8.264 1.561 1.00 95.31 98 SER A C 1
ATOM 719 O O . SER A 1 98 ? 0.059 8.338 0.686 1.00 95.31 98 SER A O 1
ATOM 721 N N . ALA A 1 99 ? -1.684 7.256 1.597 1.00 95.00 99 ALA A N 1
ATOM 722 C CA . ALA A 1 99 ? -1.706 6.161 0.623 1.00 95.00 99 ALA A CA 1
ATOM 723 C C . ALA A 1 99 ? -1.896 6.678 -0.816 1.00 95.00 99 ALA A C 1
ATOM 725 O O . ALA A 1 99 ? -1.186 6.268 -1.737 1.00 95.00 99 ALA A O 1
ATOM 726 N N . ARG A 1 100 ? -2.801 7.645 -1.017 1.00 95.12 100 ARG A N 1
ATOM 727 C CA . ARG A 1 100 ? -2.988 8.307 -2.320 1.00 95.12 100 ARG A CA 1
ATOM 728 C C . ARG A 1 100 ? -1.715 8.995 -2.791 1.00 95.12 100 ARG A C 1
ATOM 730 O O . ARG A 1 100 ? -1.315 8.820 -3.944 1.00 95.12 100 ARG A O 1
ATOM 737 N N . GLU A 1 101 ? -1.087 9.790 -1.926 1.00 94.62 101 GLU A N 1
ATOM 738 C CA . GLU A 1 101 ? 0.080 10.575 -2.325 1.00 94.62 101 GLU A CA 1
ATOM 739 C C . GLU A 1 101 ? 1.285 9.686 -2.635 1.00 94.62 101 GLU A C 1
ATOM 741 O O . GLU A 1 101 ? 1.983 9.942 -3.620 1.00 94.62 101 GLU A O 1
ATOM 746 N N . VAL A 1 102 ? 1.502 8.605 -1.877 1.00 94.31 102 VAL A N 1
ATOM 747 C CA . VAL A 1 102 ? 2.638 7.714 -2.139 1.00 94.31 102 VAL A CA 1
ATOM 748 C C . VAL A 1 102 ? 2.471 6.971 -3.459 1.00 94.31 102 VAL A C 1
ATOM 750 O O . VAL A 1 102 ? 3.392 6.957 -4.274 1.00 94.31 102 VAL A O 1
ATOM 753 N N . VAL A 1 103 ? 1.273 6.460 -3.752 1.00 93.50 103 VAL A N 1
ATOM 754 C CA . VAL A 1 103 ? 1.001 5.793 -5.031 1.00 93.50 103 VAL A CA 1
ATOM 755 C C . VAL A 1 103 ? 1.116 6.784 -6.192 1.00 93.50 103 VAL A C 1
ATOM 757 O O . VAL A 1 103 ? 1.729 6.475 -7.218 1.00 93.50 103 VAL A O 1
ATOM 760 N N . ARG A 1 104 ? 0.620 8.018 -6.024 1.00 91.81 104 ARG A N 1
ATOM 761 C CA . ARG A 1 104 ? 0.778 9.087 -7.022 1.00 91.81 104 ARG A CA 1
ATOM 762 C C . ARG A 1 104 ? 2.249 9.371 -7.305 1.00 91.81 104 ARG A C 1
ATOM 764 O O . ARG A 1 104 ? 2.627 9.458 -8.475 1.00 91.81 104 ARG A O 1
ATOM 771 N N . LEU A 1 105 ? 3.068 9.485 -6.260 1.00 89.88 105 LEU A N 1
ATOM 772 C CA . LEU A 1 105 ? 4.509 9.699 -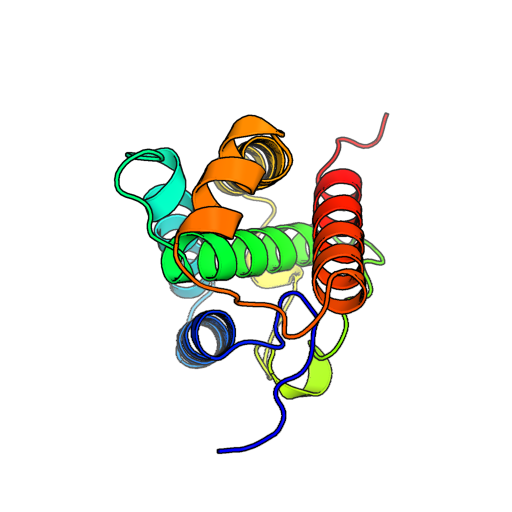6.363 1.00 89.88 105 LEU A CA 1
ATOM 773 C C . LEU A 1 105 ? 5.182 8.550 -7.122 1.00 89.88 105 LEU A C 1
ATOM 775 O O . LEU A 1 105 ? 6.003 8.799 -8.008 1.00 89.88 105 LEU A O 1
ATOM 779 N N . VAL A 1 106 ? 4.781 7.307 -6.848 1.00 85.50 106 VAL A N 1
ATOM 780 C CA . VAL A 1 106 ? 5.314 6.109 -7.513 1.00 85.50 106 VAL A CA 1
ATOM 781 C C . VAL A 1 106 ? 4.948 6.035 -8.996 1.00 85.50 106 VAL A C 1
ATOM 783 O O . VAL A 1 106 ? 5.740 5.569 -9.823 1.00 85.50 106 VAL A O 1
ATOM 786 N N . CYS A 1 107 ? 3.793 6.572 -9.377 1.00 85.56 107 CYS A N 1
ATOM 787 C CA . CYS A 1 107 ? 3.386 6.678 -10.774 1.00 85.56 107 CYS A CA 1
ATOM 788 C C . CYS A 1 107 ? 4.134 7.771 -11.567 1.00 85.56 107 CYS A C 1
ATOM 790 O O . CYS A 1 107 ? 4.006 7.814 -12.793 1.00 85.56 107 CYS A O 1
ATOM 792 N N . LEU A 1 108 ? 4.910 8.658 -10.929 1.00 85.44 108 LEU A N 1
ATOM 793 C CA . LEU A 1 108 ? 5.586 9.746 -11.642 1.00 85.44 108 LEU A CA 1
ATOM 794 C C . LEU A 1 108 ? 6.733 9.218 -12.530 1.00 85.44 108 LEU A C 1
ATOM 796 O O . LEU A 1 108 ? 7.605 8.487 -12.051 1.00 85.44 108 LEU A O 1
ATOM 800 N N . PRO A 1 109 ? 6.842 9.655 -13.805 1.00 79.81 109 PRO A N 1
ATOM 801 C CA . PRO A 1 109 ? 7.862 9.145 -14.727 1.00 79.81 109 PRO A CA 1
ATOM 802 C C . PRO A 1 109 ? 9.307 9.293 -14.229 1.00 79.81 109 PRO A C 1
ATOM 804 O O . PRO A 1 109 ? 10.147 8.428 -14.474 1.00 79.81 109 PRO A O 1
ATOM 807 N N . HIS A 1 110 ? 9.617 10.383 -13.522 1.00 76.06 110 HIS A N 1
ATOM 808 C CA . HIS A 1 110 ? 10.956 10.626 -12.982 1.00 76.06 110 HIS A CA 1
ATOM 809 C C . HIS A 1 110 ? 11.276 9.728 -11.778 1.00 76.06 110 HIS A C 1
ATOM 811 O O . HIS A 1 110 ? 12.422 9.301 -11.630 1.00 76.06 110 HIS A O 1
ATOM 817 N N . ALA A 1 111 ? 10.273 9.396 -10.960 1.00 74.56 111 ALA A N 1
ATOM 818 C CA . ALA A 1 111 ? 10.413 8.463 -9.850 1.00 74.56 111 ALA A CA 1
ATOM 819 C C . ALA A 1 111 ? 10.667 7.043 -10.386 1.00 74.56 111 ALA A C 1
ATOM 821 O O . ALA A 1 111 ? 11.672 6.415 -10.051 1.00 74.56 111 ALA A O 1
ATOM 822 N N . GLN A 1 112 ? 9.880 6.613 -11.377 1.00 73.06 112 GLN A N 1
ATOM 823 C CA . GLN A 1 112 ? 10.085 5.334 -12.064 1.00 73.06 112 GLN A CA 1
ATOM 824 C C . GLN A 1 112 ? 11.468 5.227 -12.724 1.00 73.06 112 GLN A C 1
ATOM 826 O O . GLN A 1 112 ? 12.130 4.194 -12.627 1.00 73.06 112 GLN A O 1
ATOM 831 N N . GLN A 1 113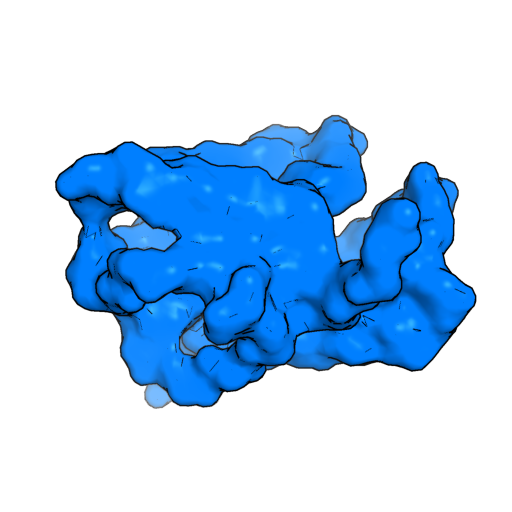 ? 11.950 6.288 -13.383 1.00 70.88 113 GLN A N 1
ATOM 832 C CA . GLN A 1 113 ? 13.297 6.294 -13.971 1.00 70.88 113 GLN A CA 1
ATOM 833 C C . GLN A 1 113 ? 14.403 6.179 -12.918 1.00 70.88 113 GLN A C 1
ATOM 835 O O . GLN A 1 113 ? 15.412 5.512 -13.160 1.00 70.88 113 GLN A O 1
ATOM 840 N N . ARG A 1 114 ? 14.228 6.817 -11.757 1.00 72.19 114 ARG A N 1
ATOM 841 C CA . ARG A 1 114 ? 15.175 6.756 -10.640 1.00 72.19 114 ARG A CA 1
ATOM 842 C C . ARG A 1 114 ? 15.292 5.333 -10.097 1.00 72.19 114 ARG A C 1
ATOM 844 O O . ARG A 1 114 ? 16.409 4.848 -9.918 1.00 72.19 114 ARG A O 1
ATOM 851 N N . TRP A 1 115 ? 14.170 4.653 -9.885 1.00 68.00 115 TRP A N 1
ATOM 852 C CA . TRP A 1 115 ? 14.167 3.310 -9.302 1.00 68.00 115 TRP A CA 1
ATOM 853 C C . TRP A 1 115 ? 14.565 2.224 -10.301 1.00 68.00 115 TRP A C 1
ATOM 855 O O . TRP A 1 115 ? 15.343 1.341 -9.943 1.00 68.00 115 TRP A O 1
ATOM 865 N N . LYS A 1 116 ? 14.199 2.363 -11.586 1.00 64.69 116 LYS A N 1
ATOM 866 C CA . LYS A 1 116 ? 14.717 1.503 -12.671 1.00 64.69 116 LYS A CA 1
ATOM 867 C C . LYS A 1 116 ? 16.245 1.458 -12.727 1.00 64.69 116 LYS A C 1
ATOM 869 O O . LYS A 1 116 ? 16.817 0.427 -13.066 1.00 64.69 116 LYS A O 1
ATOM 874 N N . ARG A 1 117 ? 16.920 2.572 -12.418 1.00 60.12 117 ARG A N 1
ATOM 875 C CA . ARG A 1 117 ? 18.390 2.671 -12.459 1.00 60.12 117 ARG A CA 1
ATOM 876 C C . ARG A 1 117 ? 19.086 2.018 -11.262 1.00 60.12 117 ARG A C 1
ATOM 878 O O . ARG A 1 117 ? 20.278 1.743 -11.363 1.00 60.12 117 ARG A O 1
ATOM 885 N N . LYS A 1 118 ? 18.389 1.781 -10.142 1.00 56.84 118 LYS A N 1
ATOM 886 C CA . LYS A 1 118 ? 19.021 1.325 -8.891 1.00 56.84 118 LYS A CA 1
ATOM 887 C C . LYS A 1 118 ? 19.268 -0.193 -8.802 1.00 56.84 118 LYS A C 1
ATOM 889 O O . LYS A 1 118 ? 20.057 -0.584 -7.952 1.00 56.84 118 LYS A O 1
ATOM 894 N N . LYS A 1 119 ? 18.676 -1.029 -9.668 1.00 53.50 119 LYS A N 1
ATOM 895 C CA . LYS A 1 119 ? 18.982 -2.459 -9.961 1.00 53.50 119 LYS A CA 1
ATOM 896 C C . LYS A 1 119 ? 17.806 -3.004 -10.788 1.00 53.50 119 LYS A C 1
ATOM 898 O O . LYS A 1 119 ? 16.679 -2.570 -10.569 1.00 53.50 119 LYS A O 1
ATOM 903 N N . ALA A 1 120 ? 18.032 -3.940 -11.710 1.00 56.75 120 ALA A N 1
ATOM 904 C CA . ALA A 1 120 ? 16.942 -4.594 -12.443 1.00 56.75 120 ALA A CA 1
ATOM 905 C C . ALA A 1 120 ? 16.113 -5.468 -11.476 1.00 56.75 120 ALA A C 1
ATOM 907 O O . ALA A 1 120 ? 16.491 -6.598 -11.191 1.00 56.75 120 ALA A O 1
ATOM 908 N N . LEU A 1 121 ? 15.045 -4.895 -10.907 1.00 57.56 121 LEU A N 1
ATOM 909 C CA . LEU A 1 121 ? 14.031 -5.585 -10.091 1.00 57.56 121 LEU A CA 1
ATOM 910 C C . LEU A 1 121 ? 13.328 -6.667 -10.889 1.00 57.56 121 LEU A C 1
ATOM 912 O O . LEU A 1 121 ? 13.214 -7.811 -10.473 1.00 57.56 121 LEU A O 1
ATOM 916 N N . TRP A 1 122 ? 12.901 -6.246 -12.067 1.00 67.56 122 TRP A N 1
ATOM 917 C CA . TRP A 1 122 ? 12.201 -7.058 -13.025 1.00 67.56 122 TRP A CA 1
ATOM 918 C C . TRP A 1 122 ? 13.236 -7.636 -13.977 1.00 67.56 122 TRP A C 1
ATOM 920 O O . TRP A 1 122 ? 14.074 -6.915 -14.533 1.00 67.56 122 TRP A O 1
ATOM 930 N N . ARG A 1 123 ? 13.176 -8.948 -14.171 1.00 67.50 123 ARG A N 1
ATOM 931 C CA . ARG A 1 123 ? 13.980 -9.675 -15.154 1.00 67.50 123 ARG A CA 1
ATOM 932 C C . ARG A 1 123 ? 13.621 -9.232 -16.567 1.00 67.50 123 ARG A C 1
ATOM 934 O O . ARG A 1 123 ? 14.451 -9.344 -17.469 1.00 67.50 123 ARG A O 1
ATOM 941 N N . SER A 1 124 ? 12.409 -8.706 -16.763 1.00 71.94 124 SER A N 1
ATOM 942 C CA . SER A 1 124 ? 11.934 -8.221 -18.054 1.00 71.94 124 SER A CA 1
ATOM 943 C C . SER A 1 124 ? 11.151 -6.905 -17.973 1.00 71.94 124 SER A C 1
ATOM 945 O O . SER A 1 124 ? 10.658 -6.481 -16.930 1.00 71.94 124 SER A O 1
ATOM 947 N N . ALA A 1 125 ? 11.002 -6.243 -19.121 1.00 75.44 125 ALA A N 1
ATOM 948 C CA . ALA A 1 125 ? 10.125 -5.081 -19.244 1.00 75.44 125 ALA A CA 1
ATOM 949 C C . ALA A 1 125 ? 8.636 -5.439 -19.058 1.00 75.44 125 ALA A C 1
ATOM 951 O O . ALA A 1 125 ? 7.864 -4.577 -18.646 1.00 75.44 125 ALA A O 1
ATOM 952 N N . ALA A 1 126 ? 8.247 -6.686 -19.354 1.00 77.94 126 ALA A N 1
ATOM 953 C CA . ALA A 1 126 ? 6.878 -7.173 -19.192 1.00 77.94 126 ALA A CA 1
ATOM 954 C C . ALA A 1 126 ? 6.501 -7.284 -17.709 1.00 77.94 126 ALA A C 1
ATOM 956 O O . ALA A 1 126 ? 5.466 -6.778 -17.295 1.00 77.94 126 ALA A O 1
ATOM 957 N N . GLU A 1 127 ? 7.410 -7.835 -16.913 1.00 76.94 127 GLU A N 1
ATOM 958 C CA . GLU A 1 127 ? 7.317 -7.928 -15.456 1.00 76.94 127 GLU A CA 1
ATOM 959 C C . GLU A 1 127 ? 7.171 -6.550 -14.787 1.00 76.94 127 GLU A C 1
ATOM 961 O O . GLU A 1 127 ? 6.315 -6.339 -13.935 1.00 76.94 127 GLU A O 1
ATOM 966 N N . HIS A 1 128 ? 7.949 -5.561 -15.231 1.00 78.50 128 HIS A N 1
ATOM 967 C CA . HIS A 1 128 ? 7.796 -4.186 -14.750 1.00 78.50 128 HIS A CA 1
ATOM 968 C C . HIS A 1 128 ? 6.451 -3.564 -15.159 1.00 78.50 128 HIS A C 1
ATOM 970 O O . HIS A 1 128 ? 5.873 -2.774 -14.415 1.00 78.50 128 HIS A O 1
ATOM 976 N N . ALA A 1 129 ? 5.954 -3.886 -16.355 1.00 81.94 129 ALA A N 1
ATOM 977 C CA . ALA A 1 129 ? 4.659 -3.401 -16.819 1.00 81.94 129 ALA A CA 1
ATOM 978 C C . ALA A 1 129 ? 3.489 -4.039 -16.052 1.00 81.94 129 ALA A C 1
ATOM 980 O O . ALA A 1 129 ? 2.455 -3.399 -15.905 1.00 81.94 129 ALA A O 1
ATOM 981 N N . GLU A 1 130 ? 3.637 -5.272 -15.569 1.00 83.00 130 GLU A N 1
ATOM 982 C CA . GLU A 1 130 ? 2.668 -5.947 -14.700 1.00 83.00 130 GLU A CA 1
ATOM 983 C C . GLU A 1 130 ? 2.558 -5.282 -13.337 1.00 83.00 130 GLU A C 1
ATOM 985 O O . GLU A 1 130 ? 1.479 -4.815 -12.987 1.00 83.00 130 GLU A O 1
ATOM 990 N N . TYR A 1 131 ? 3.688 -5.091 -12.658 1.00 84.44 131 TYR A N 1
ATOM 991 C CA . TYR A 1 131 ? 3.723 -4.348 -11.404 1.00 84.44 131 TYR A CA 1
ATOM 992 C C . TYR A 1 131 ? 3.063 -2.964 -11.541 1.00 84.44 131 TYR A C 1
ATOM 994 O O . TYR A 1 131 ? 2.189 -2.594 -10.764 1.00 84.44 131 TYR A O 1
ATOM 1002 N N . LEU A 1 132 ? 3.406 -2.200 -12.589 1.00 86.19 132 LEU A N 1
ATOM 1003 C CA . LEU A 1 132 ? 2.797 -0.885 -12.816 1.00 86.19 132 LEU A CA 1
ATOM 1004 C C . LEU A 1 132 ? 1.290 -0.931 -13.113 1.00 86.19 132 LEU A C 1
ATOM 1006 O O . LEU A 1 132 ? 0.609 0.068 -12.858 1.00 86.19 132 LEU A O 1
ATOM 1010 N N . ARG A 1 133 ? 0.766 -2.037 -13.661 1.00 88.88 133 ARG A N 1
ATOM 1011 C CA . ARG A 1 133 ? -0.683 -2.224 -13.828 1.00 88.88 133 ARG A CA 1
ATOM 1012 C C . ARG A 1 133 ? -1.359 -2.330 -12.466 1.00 88.88 133 ARG A C 1
ATOM 1014 O O . ARG A 1 133 ? -2.334 -1.618 -12.251 1.00 88.88 133 ARG A O 1
ATOM 1021 N N . GLU A 1 134 ? -0.808 -3.108 -11.540 1.00 91.00 134 GLU A N 1
ATOM 1022 C CA . GLU A 1 134 ? -1.357 -3.210 -10.183 1.00 91.00 134 GLU A CA 1
ATOM 1023 C C . GLU A 1 134 ? -1.226 -1.909 -9.399 1.00 91.00 134 GLU A C 1
ATOM 1025 O O . GLU A 1 134 ? -2.204 -1.455 -8.818 1.00 91.00 134 GLU A O 1
ATOM 1030 N N . VAL A 1 135 ? -0.079 -1.222 -9.468 1.00 91.12 135 VAL A N 1
ATOM 1031 C CA . VAL A 1 135 ? 0.063 0.106 -8.839 1.00 91.12 135 VAL A CA 1
ATOM 1032 C C . VAL A 1 135 ? -0.974 1.093 -9.388 1.00 91.12 135 VAL A C 1
ATOM 1034 O O . VAL A 1 135 ? -1.506 1.919 -8.648 1.00 91.12 135 VAL A O 1
ATOM 1037 N N . SER A 1 136 ? -1.294 1.009 -10.683 1.00 91.50 136 SER A N 1
ATOM 1038 C CA . SER A 1 136 ? -2.353 1.833 -11.276 1.00 91.50 136 SER A CA 1
ATOM 1039 C C . SER A 1 136 ? -3.741 1.432 -10.770 1.00 91.50 136 SER A C 1
ATOM 1041 O O . SER A 1 136 ? -4.537 2.319 -10.482 1.00 91.50 136 SER A O 1
ATOM 1043 N N . ALA A 1 137 ? -4.016 0.137 -10.600 1.00 92.00 137 ALA A N 1
ATOM 1044 C CA . ALA A 1 137 ? -5.268 -0.343 -10.015 1.00 92.00 137 ALA A CA 1
ATOM 1045 C C . ALA A 1 137 ? -5.432 0.127 -8.560 1.00 92.00 137 ALA A C 1
ATOM 1047 O O . ALA A 1 137 ? -6.488 0.640 -8.203 1.00 92.00 137 ALA A O 1
ATOM 1048 N N . VAL A 1 138 ? -4.365 0.066 -7.753 1.00 93.12 138 VAL A N 1
ATOM 1049 C CA . VAL A 1 138 ? -4.335 0.614 -6.384 1.00 93.12 138 VAL A CA 1
ATOM 1050 C C . VAL A 1 138 ? -4.627 2.116 -6.398 1.00 93.12 138 VAL A C 1
ATOM 1052 O O . VAL A 1 138 ? -5.445 2.600 -5.618 1.00 93.12 138 VAL A O 1
ATOM 1055 N N . ARG A 1 139 ? -3.991 2.874 -7.302 1.00 93.69 139 ARG A N 1
ATOM 1056 C CA . ARG A 1 139 ? -4.232 4.319 -7.446 1.00 93.69 139 ARG A CA 1
ATOM 1057 C C . ARG A 1 139 ? -5.704 4.614 -7.716 1.00 93.69 139 ARG A C 1
ATOM 1059 O O . ARG A 1 139 ? -6.253 5.546 -7.136 1.00 93.69 139 ARG A O 1
ATOM 1066 N N . ASP A 1 140 ? -6.303 3.854 -8.624 1.00 92.06 140 ASP A N 1
ATOM 1067 C CA . ASP A 1 140 ? -7.677 4.065 -9.061 1.00 92.06 140 ASP A CA 1
ATOM 1068 C C . ASP A 1 140 ? -8.669 3.642 -7.961 1.00 92.06 140 ASP A C 1
ATOM 1070 O O . ASP A 1 140 ? -9.644 4.350 -7.728 1.00 92.06 140 ASP A O 1
ATOM 1074 N N . ALA A 1 141 ? -8.372 2.579 -7.205 1.00 91.06 141 ALA A N 1
ATOM 1075 C CA . ALA A 1 141 ? -9.130 2.164 -6.021 1.00 91.06 141 ALA A CA 1
ATOM 1076 C C . ALA A 1 141 ? -9.076 3.201 -4.883 1.00 91.06 141 ALA A C 1
ATOM 1078 O O . ALA A 1 141 ? -10.048 3.398 -4.159 1.00 91.06 141 ALA A O 1
ATOM 1079 N N . LEU A 1 142 ? -7.952 3.907 -4.736 1.00 90.38 142 LEU A N 1
ATOM 1080 C CA . LEU A 1 142 ? -7.808 4.983 -3.755 1.00 90.38 142 LEU A CA 1
ATOM 1081 C C . LEU A 1 142 ? -8.462 6.300 -4.194 1.00 90.38 142 LEU A C 1
ATOM 1083 O O . LEU A 1 142 ? -8.580 7.207 -3.365 1.00 90.38 142 LEU A O 1
ATOM 1087 N N . ALA A 1 143 ? -8.861 6.455 -5.460 1.00 85.81 143 ALA A N 1
ATOM 1088 C CA . ALA A 1 143 ? -9.526 7.667 -5.928 1.00 85.81 143 ALA A CA 1
ATOM 1089 C C . ALA A 1 143 ? -10.890 7.850 -5.234 1.00 85.81 143 ALA A C 1
ATOM 1091 O O . ALA A 1 143 ? -11.559 6.885 -4.875 1.00 85.81 143 ALA A O 1
ATOM 1092 N N . GLU A 1 144 ? -11.306 9.096 -5.002 1.00 66.50 144 GLU A N 1
ATOM 1093 C CA . GLU A 1 144 ? -12.620 9.355 -4.402 1.00 66.50 144 GLU A CA 1
ATOM 1094 C C . GLU A 1 144 ? -13.745 8.883 -5.336 1.00 66.50 144 GLU A C 1
ATOM 1096 O O . GLU A 1 144 ? -13.661 9.136 -6.544 1.00 66.50 144 GLU A O 1
ATOM 1101 N N . PRO A 1 145 ? -14.806 8.237 -4.813 1.00 55.94 145 PRO A N 1
ATOM 1102 C CA . PRO A 1 145 ? -16.025 8.055 -5.585 1.00 55.94 145 PRO A CA 1
ATOM 1103 C C . PRO A 1 145 ? -16.578 9.445 -5.931 1.00 55.94 145 PRO A C 1
ATOM 1105 O O . PRO A 1 145 ? -16.780 10.270 -5.038 1.00 55.94 145 PRO A O 1
ATOM 1108 N N . GLN A 1 146 ? -16.745 9.714 -7.229 1.00 38.72 146 GLN A N 1
ATOM 1109 C CA . GLN A 1 146 ? -17.354 10.952 -7.733 1.00 38.72 146 GLN A CA 1
ATOM 1110 C C . GLN A 1 146 ? -18.822 11.080 -7.329 1.00 38.72 146 GLN A C 1
ATOM 1112 O O . GLN A 1 146 ? -19.526 10.044 -7.321 1.00 38.72 146 GLN A O 1
#

Radius of gyration: 14.08 Å; Cα contacts (8 Å, |Δi|>4): 195; chains: 1; bounding box: 36×31×37 Å

pLDDT: mean 82.94, std 12.08, range [38.72, 95.94]

Foldseek 3Di:
DDDFDQWLQSDPLNLVLLVQCLPDPALVSNLVSLCCLLCLCVVCVPPDAQSSLSNNLSSLLLQLVLVVDPQDIPCCCPRHNPPRDSVSNVPPVVSLVSSLVSLVCCPDPVSVVVRCVRDCPDPDPVSVVSHVVSSVSSNVSSDDDD

Solvent-accessible surface area (backbone atoms only — not comparable to full-atom values): 7957 Å² total; per-residue (Å²): 134,79,90,68,52,59,32,60,24,21,41,69,52,18,32,55,48,17,51,57,46,56,70,33,93,41,48,68,48,35,48,48,54,37,45,51,33,32,45,54,30,68,75,37,65,84,70,38,55,68,51,44,50,42,24,20,46,33,31,27,38,53,56,24,42,35,72,72,43,92,74,85,61,53,47,35,92,78,30,32,41,86,78,72,58,45,77,52,59,69,80,44,66,65,58,53,51,48,30,45,50,47,42,54,51,58,69,33,70,70,50,45,54,55,52,60,71,74,51,80,84,44,96,42,74,65,47,48,52,49,31,52,49,49,53,48,51,39,48,59,54,53,46,78,87,128

InterPro domains:
  IPR025355 Protein of unknown function DUF4259 [PF14078] (2-106)